Protein AF-A0A098EBF8-F1 (afdb_monomer_lite)

Structure (mmCIF, N/CA/C/O backbone):
data_AF-A0A098EBF8-F1
#
_entry.id   AF-A0A098EBF8-F1
#
loop_
_atom_site.group_PDB
_atom_site.id
_atom_site.type_symbol
_atom_site.label_atom_id
_atom_site.label_alt_id
_atom_site.label_comp_id
_atom_site.label_asym_id
_atom_site.label_entity_id
_a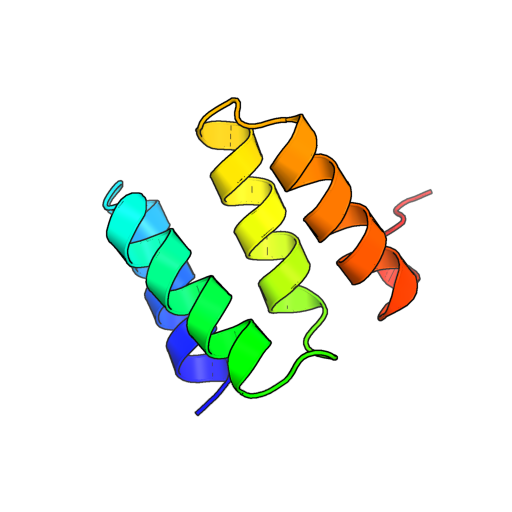tom_site.label_seq_id
_atom_site.pdbx_PDB_ins_code
_atom_site.Cartn_x
_atom_site.Cartn_y
_atom_site.Cartn_z
_atom_site.occupancy
_atom_site.B_iso_or_equiv
_atom_site.auth_seq_id
_atom_site.auth_comp_id
_atom_site.auth_asym_id
_atom_site.auth_atom_id
_atom_site.pdbx_PDB_model_num
ATOM 1 N N . MET A 1 1 ? 2.699 -14.697 -8.255 1.00 62.56 1 MET A N 1
ATOM 2 C CA . MET A 1 1 ? 2.505 -14.780 -6.788 1.00 62.56 1 MET A CA 1
ATOM 3 C C . MET A 1 1 ? 2.468 -13.394 -6.162 1.00 62.56 1 MET A C 1
ATOM 5 O O . MET A 1 1 ? 1.477 -13.091 -5.524 1.00 62.56 1 MET A O 1
ATOM 9 N N . LEU A 1 2 ? 3.438 -12.520 -6.455 1.00 71.81 2 LEU A N 1
ATOM 10 C CA . LEU A 1 2 ? 3.423 -11.096 -6.085 1.00 71.81 2 LEU A CA 1
ATOM 11 C C . LEU A 1 2 ? 2.068 -10.388 -6.313 1.00 71.81 2 LEU A C 1
ATOM 13 O O . LEU A 1 2 ? 1.471 -9.862 -5.379 1.00 71.81 2 LEU A O 1
ATOM 17 N N . ASN A 1 3 ? 1.541 -10.465 -7.540 1.00 80.12 3 ASN A N 1
ATOM 18 C CA . ASN A 1 3 ? 0.266 -9.829 -7.892 1.00 80.12 3 ASN A CA 1
ATOM 19 C C . ASN A 1 3 ? -0.932 -10.435 -7.136 1.00 80.12 3 ASN A C 1
ATOM 21 O O . ASN A 1 3 ? -1.937 -9.761 -6.958 1.00 80.12 3 ASN A O 1
ATOM 25 N N . ALA A 1 4 ? -0.847 -11.694 -6.683 1.00 90.44 4 ALA A N 1
ATOM 26 C CA . ALA A 1 4 ? -1.933 -12.334 -5.939 1.00 90.44 4 ALA A CA 1
ATOM 2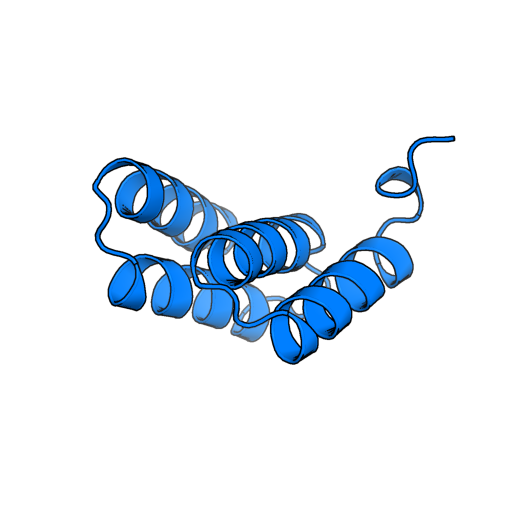7 C C . ALA A 1 4 ? -2.016 -11.809 -4.500 1.00 90.44 4 ALA A C 1
ATOM 29 O O . ALA A 1 4 ? -3.115 -11.499 -4.057 1.00 90.44 4 ALA A O 1
ATOM 30 N N . HIS A 1 5 ? -0.876 -11.636 -3.819 1.00 95.81 5 HIS A N 1
ATOM 31 C CA . HIS A 1 5 ? -0.833 -10.994 -2.500 1.00 95.81 5 HIS A CA 1
ATOM 32 C C . HIS A 1 5 ? -1.342 -9.548 -2.571 1.00 95.81 5 HIS A C 1
ATOM 34 O O . HIS A 1 5 ? -2.209 -9.167 -1.796 1.00 95.81 5 HIS A O 1
ATOM 40 N N . ASN A 1 6 ? -0.911 -8.766 -3.568 1.00 94.25 6 ASN A N 1
ATOM 41 C CA . ASN A 1 6 ? -1.417 -7.401 -3.752 1.00 94.25 6 ASN A CA 1
ATOM 42 C C . ASN A 1 6 ? -2.932 -7.356 -4.022 1.00 94.25 6 ASN A C 1
ATOM 44 O O . ASN A 1 6 ? -3.647 -6.570 -3.409 1.00 94.25 6 ASN A O 1
ATOM 48 N N . ASN A 1 7 ? -3.442 -8.222 -4.901 1.00 96.44 7 ASN A N 1
ATOM 49 C CA . ASN A 1 7 ? -4.875 -8.257 -5.203 1.00 96.44 7 ASN A CA 1
ATOM 50 C C . ASN A 1 7 ? -5.714 -8.740 -4.011 1.00 96.44 7 ASN A C 1
ATOM 52 O O . ASN A 1 7 ? -6.820 -8.244 -3.806 1.00 96.44 7 ASN A O 1
ATOM 56 N N . LEU A 1 8 ? -5.198 -9.686 -3.221 1.00 97.06 8 LEU A N 1
ATOM 57 C CA . LEU A 1 8 ? -5.842 -10.113 -1.983 1.00 97.06 8 LEU A CA 1
ATOM 58 C C . LEU A 1 8 ? -5.832 -8.985 -0.943 1.00 97.06 8 LEU A C 1
ATOM 60 O O . LEU A 1 8 ? -6.857 -8.753 -0.311 1.00 97.06 8 LEU A O 1
ATOM 64 N N . GLY A 1 9 ? -4.724 -8.248 -0.824 1.00 97.19 9 GLY A N 1
ATOM 65 C CA . GLY A 1 9 ? -4.625 -7.049 0.007 1.00 97.19 9 GLY A CA 1
ATOM 66 C C . GLY A 1 9 ? -5.680 -6.002 -0.353 1.00 97.19 9 GLY A C 1
ATOM 67 O O . GLY A 1 9 ? -6.394 -5.537 0.534 1.00 97.19 9 GLY A O 1
ATOM 68 N N . ASN A 1 10 ? -5.862 -5.719 -1.649 1.00 97.31 10 ASN A N 1
ATOM 69 C CA . ASN A 1 10 ? -6.902 -4.805 -2.137 1.00 97.31 10 ASN A CA 1
ATOM 70 C C . ASN A 1 10 ? -8.302 -5.269 -1.703 1.00 97.31 10 ASN A C 1
ATOM 72 O O . ASN A 1 10 ? -9.034 -4.518 -1.063 1.00 97.31 10 ASN A O 1
ATOM 76 N N . LEU A 1 11 ? -8.643 -6.535 -1.974 1.00 97.94 11 LEU A N 1
ATOM 77 C CA . LEU A 1 11 ? -9.936 -7.111 -1.592 1.00 97.94 11 LEU A CA 1
ATOM 78 C C . LEU A 1 11 ? -10.170 -7.057 -0.073 1.00 97.94 11 LEU A C 1
ATOM 80 O O . LEU A 1 11 ? -11.276 -6.776 0.382 1.00 97.94 11 LEU A O 1
ATOM 84 N N . LEU A 1 12 ? -9.145 -7.340 0.732 1.00 98.19 12 LEU A N 1
ATOM 85 C CA . LEU A 1 12 ? -9.238 -7.269 2.192 1.00 98.19 12 LEU A CA 1
ATOM 86 C C . LEU A 1 12 ? -9.443 -5.827 2.677 1.00 98.19 12 LEU A C 1
ATOM 88 O O . LEU A 1 12 ? -10.217 -5.614 3.613 1.00 98.19 12 LEU A O 1
ATOM 92 N N . GLY A 1 13 ? -8.810 -4.851 2.021 1.00 97.12 13 GLY A N 1
ATOM 93 C CA . GLY A 1 13 ? -9.027 -3.423 2.254 1.00 97.12 13 GLY A CA 1
ATOM 94 C C . GLY A 1 13 ? -10.473 -3.008 1.981 1.00 97.12 13 GLY A C 1
ATOM 95 O O . GLY A 1 13 ? -11.103 -2.400 2.847 1.00 97.12 13 GLY A O 1
ATOM 96 N N . ASP A 1 14 ? -11.039 -3.439 0.850 1.00 96.19 14 ASP A N 1
ATOM 97 C CA . ASP A 1 14 ? -12.449 -3.201 0.500 1.00 96.19 14 ASP A CA 1
ATOM 98 C C . ASP A 1 14 ? -13.411 -3.804 1.541 1.00 96.19 14 ASP A C 1
ATOM 100 O O . ASP A 1 14 ? -14.458 -3.235 1.860 1.00 96.19 14 ASP A O 1
ATOM 104 N N . LEU A 1 15 ? -13.032 -4.943 2.130 1.00 97.69 15 LEU A N 1
ATOM 105 C CA . LEU A 1 15 ? -13.757 -5.605 3.219 1.00 97.69 15 LEU A CA 1
ATOM 106 C C . LEU A 1 15 ? -13.477 -5.006 4.610 1.00 97.69 15 LEU A C 1
ATOM 108 O O . LEU A 1 15 ? -14.003 -5.514 5.601 1.00 97.69 15 LEU A O 1
ATOM 112 N N . LYS A 1 16 ? -12.665 -3.945 4.706 1.00 96.25 16 LYS A N 1
ATOM 113 C CA . LYS A 1 16 ? -12.222 -3.298 5.956 1.00 96.25 16 LYS A CA 1
ATOM 114 C C . LYS A 1 16 ? -11.445 -4.211 6.914 1.00 96.25 16 LYS A C 1
ATOM 116 O O . LYS A 1 16 ? -11.377 -3.948 8.113 1.00 96.25 16 LYS A O 1
ATOM 121 N N . ARG A 1 17 ? -10.838 -5.281 6.396 1.00 98.19 17 ARG A N 1
ATOM 122 C CA . ARG A 1 17 ? -9.964 -6.208 7.138 1.00 98.19 17 ARG A CA 1
ATOM 123 C C . ARG A 1 17 ? -8.525 -5.705 7.070 1.00 98.19 17 ARG A C 1
ATOM 125 O O . ARG A 1 17 ? -7.668 -6.295 6.413 1.00 98.19 17 ARG A O 1
ATOM 132 N N . PHE A 1 18 ? -8.293 -4.556 7.695 1.00 96.81 18 PHE A N 1
ATOM 133 C CA . PHE A 1 18 ? -7.098 -3.750 7.462 1.00 96.81 18 PHE A CA 1
ATOM 134 C C . PHE A 1 18 ? -5.795 -4.416 7.921 1.00 96.81 18 PHE A C 1
ATOM 136 O O . PHE A 1 18 ? -4.811 -4.335 7.188 1.00 96.81 18 PHE A O 1
ATOM 143 N N . GLU A 1 19 ? -5.767 -5.126 9.057 1.00 97.50 19 GLU A N 1
ATOM 144 C CA . GLU A 1 19 ? -4.534 -5.813 9.481 1.00 97.50 19 GLU A CA 1
ATOM 145 C C . GLU A 1 19 ? -4.124 -6.920 8.502 1.00 97.50 19 GLU A C 1
ATOM 147 O O . GLU A 1 19 ? -2.940 -7.134 8.234 1.00 97.50 19 GLU A O 1
ATOM 152 N N . GLU A 1 20 ? -5.104 -7.626 7.940 1.00 98.19 20 GLU A N 1
ATOM 153 C CA . GLU A 1 20 ? -4.851 -8.683 6.965 1.00 98.19 20 GLU A CA 1
ATOM 154 C C . GLU A 1 20 ? -4.416 -8.094 5.622 1.00 98.19 20 GLU A C 1
ATOM 156 O O . GLU A 1 20 ? -3.460 -8.586 5.029 1.00 98.19 20 GLU A O 1
ATOM 161 N N . ALA A 1 21 ? -5.044 -7.000 5.181 1.00 98.31 21 ALA A N 1
ATOM 162 C CA . ALA A 1 21 ? -4.629 -6.279 3.981 1.00 98.31 21 ALA A CA 1
ATOM 163 C C . ALA A 1 21 ? -3.166 -5.811 4.074 1.00 98.31 21 ALA A C 1
ATOM 165 O O . ALA A 1 21 ? -2.377 -6.049 3.159 1.00 98.31 21 ALA A O 1
ATOM 166 N N . GLU A 1 22 ? -2.777 -5.215 5.207 1.00 98.44 22 GLU A N 1
ATOM 167 C CA . GLU A 1 22 ? -1.397 -4.787 5.450 1.00 98.44 22 GLU A CA 1
ATOM 168 C C . GLU A 1 22 ? -0.418 -5.962 5.370 1.00 98.44 22 GLU A C 1
ATOM 170 O O . GLU A 1 22 ? 0.640 -5.846 4.745 1.00 98.44 22 GLU A O 1
ATOM 175 N N . LYS A 1 23 ? -0.766 -7.107 5.969 1.00 98.31 23 LYS A N 1
ATOM 176 C CA . LYS A 1 23 ? 0.072 -8.310 5.929 1.00 98.31 23 LYS A CA 1
ATOM 177 C C . LYS A 1 23 ? 0.319 -8.777 4.494 1.00 98.31 23 LYS A C 1
ATOM 179 O O . LYS A 1 23 ? 1.456 -9.096 4.151 1.00 98.31 23 LYS A O 1
ATOM 184 N N . GLU A 1 24 ? -0.718 -8.792 3.663 1.00 98.25 24 GLU A N 1
ATOM 185 C CA . GLU A 1 24 ? -0.608 -9.225 2.270 1.00 98.25 24 GLU A CA 1
ATOM 186 C C . GLU A 1 24 ? 0.237 -8.256 1.428 1.00 98.25 24 GLU A C 1
ATOM 188 O O . GLU A 1 24 ? 1.108 -8.701 0.677 1.00 98.25 24 GLU A O 1
ATOM 193 N N . TYR A 1 25 ? 0.087 -6.936 1.597 1.00 98.19 25 TYR A N 1
ATOM 194 C CA . TYR A 1 25 ? 0.965 -5.978 0.910 1.00 98.19 25 TYR A CA 1
ATOM 195 C C . TYR A 1 25 ? 2.423 -6.100 1.356 1.00 98.19 25 TYR A C 1
ATOM 197 O O . TYR A 1 25 ? 3.327 -6.088 0.519 1.00 98.19 25 TYR A O 1
ATOM 205 N N . ARG A 1 26 ? 2.677 -6.271 2.660 1.00 98.00 26 ARG A N 1
ATOM 206 C CA . ARG A 1 26 ? 4.040 -6.479 3.173 1.00 98.00 26 ARG A CA 1
ATOM 207 C C . ARG A 1 26 ? 4.656 -7.769 2.636 1.00 98.00 26 ARG A C 1
ATOM 209 O O . ARG A 1 26 ? 5.845 -7.776 2.330 1.00 98.00 26 ARG A O 1
ATOM 216 N N . GLU A 1 27 ? 3.875 -8.834 2.471 1.00 97.94 27 GLU A N 1
ATOM 217 C CA . GLU A 1 27 ? 4.356 -10.075 1.857 1.00 97.94 27 GLU A CA 1
ATOM 218 C C . GLU A 1 27 ? 4.650 -9.895 0.362 1.00 97.94 27 GLU A C 1
ATOM 220 O O . GLU A 1 27 ? 5.678 -10.372 -0.124 1.00 97.94 27 GLU A O 1
ATOM 225 N N . ALA A 1 28 ? 3.820 -9.133 -0.359 1.00 97.25 28 ALA A N 1
ATOM 226 C CA . ALA A 1 28 ? 4.108 -8.740 -1.735 1.00 97.25 28 ALA A CA 1
ATOM 227 C C . ALA A 1 28 ? 5.456 -7.992 -1.824 1.00 97.25 28 ALA A C 1
ATOM 229 O O . ALA A 1 28 ? 6.330 -8.390 -2.594 1.00 97.25 28 ALA A O 1
ATOM 230 N N . ILE A 1 29 ? 5.674 -6.986 -0.974 1.00 97.44 29 ILE A N 1
ATOM 231 C CA . ILE A 1 29 ? 6.937 -6.231 -0.897 1.00 97.44 29 ILE A CA 1
ATOM 232 C C . ILE A 1 29 ? 8.112 -7.142 -0.511 1.00 97.44 29 ILE A C 1
ATOM 234 O O . ILE A 1 29 ? 9.188 -7.052 -1.096 1.00 97.44 29 ILE A O 1
ATOM 238 N N . ARG A 1 30 ? 7.929 -8.075 0.431 1.00 97.31 30 ARG A N 1
ATOM 239 C CA . ARG A 1 30 ? 8.976 -9.028 0.833 1.00 97.31 30 ARG A CA 1
ATOM 240 C C . ARG A 1 30 ? 9.408 -9.928 -0.328 1.00 97.31 30 ARG A C 1
ATOM 242 O O . ARG A 1 30 ? 10.592 -10.230 -0.461 1.00 97.31 30 ARG A O 1
ATOM 249 N N . LEU A 1 31 ? 8.455 -10.375 -1.147 1.00 96.75 31 LEU A N 1
ATOM 250 C CA . LEU A 1 31 ? 8.713 -11.214 -2.320 1.00 96.75 31 LEU A CA 1
ATOM 251 C C . LEU A 1 31 ? 9.326 -10.423 -3.482 1.00 96.75 31 LEU A C 1
ATOM 253 O O . LEU A 1 31 ? 10.130 -10.975 -4.232 1.00 96.75 31 LEU A O 1
ATOM 257 N N . ASN A 1 32 ? 8.954 -9.152 -3.642 1.00 95.69 32 ASN A N 1
ATOM 258 C CA . ASN A 1 32 ? 9.571 -8.245 -4.601 1.00 95.69 32 ASN A CA 1
ATOM 259 C C . ASN A 1 32 ? 9.656 -6.817 -4.035 1.00 95.69 32 ASN A C 1
ATOM 261 O O . ASN A 1 32 ? 8.703 -6.046 -4.184 1.00 95.69 32 ASN A O 1
ATOM 265 N N . PRO A 1 33 ? 10.820 -6.427 -3.487 1.00 96.19 33 PRO A N 1
ATOM 266 C CA . PRO A 1 33 ? 11.029 -5.083 -2.950 1.00 96.19 33 PRO A CA 1
ATOM 267 C C . PRO A 1 33 ? 10.949 -3.967 -3.996 1.00 96.19 33 PRO A C 1
ATOM 269 O O . PRO A 1 33 ? 10.883 -2.803 -3.639 1.00 96.19 33 PRO A O 1
ATOM 272 N N . ASN A 1 34 ? 10.972 -4.300 -5.291 1.00 95.88 34 ASN A N 1
ATOM 273 C CA . ASN A 1 34 ? 10.837 -3.324 -6.371 1.00 95.88 34 ASN A CA 1
ATOM 274 C C . ASN A 1 34 ? 9.390 -3.202 -6.876 1.00 95.88 34 ASN A C 1
ATOM 276 O O . ASN A 1 34 ? 9.157 -2.631 -7.944 1.00 95.88 34 ASN A O 1
ATOM 280 N N . TYR A 1 35 ? 8.407 -3.766 -6.164 1.00 95.50 35 TYR A N 1
ATOM 281 C CA . TYR A 1 35 ? 7.014 -3.721 -6.595 1.00 95.50 35 TYR A CA 1
ATOM 282 C C . TYR A 1 35 ? 6.326 -2.420 -6.188 1.00 95.50 35 TYR A C 1
ATOM 284 O O . TYR A 1 35 ? 5.682 -2.328 -5.144 1.00 95.50 35 TYR A O 1
ATOM 292 N N . ALA A 1 36 ? 6.450 -1.416 -7.050 1.00 95.88 36 ALA A N 1
ATOM 293 C CA . ALA A 1 36 ? 5.970 -0.070 -6.772 1.00 95.88 36 ALA A CA 1
ATOM 294 C C . ALA A 1 36 ? 4.456 0.005 -6.457 1.00 95.88 36 ALA A C 1
ATOM 296 O O . ALA A 1 36 ? 4.072 0.747 -5.556 1.00 95.88 36 ALA A O 1
ATOM 297 N N . ASP A 1 37 ? 3.611 -0.812 -7.107 1.00 95.81 37 ASP A N 1
ATOM 298 C CA . ASP A 1 37 ? 2.168 -0.865 -6.807 1.00 95.81 37 ASP A CA 1
ATOM 299 C C . ASP A 1 37 ? 1.887 -1.298 -5.361 1.00 95.81 37 ASP A C 1
ATOM 301 O O . ASP A 1 37 ? 1.017 -0.725 -4.710 1.00 95.81 37 ASP A O 1
ATOM 305 N N . ALA A 1 38 ? 2.616 -2.291 -4.836 1.00 96.81 38 ALA A N 1
ATOM 306 C CA . ALA A 1 38 ? 2.394 -2.771 -3.472 1.00 96.81 38 ALA A CA 1
ATOM 307 C C . ALA A 1 38 ? 2.814 -1.732 -2.425 1.00 96.81 38 ALA A C 1
ATOM 309 O O . ALA A 1 38 ? 2.115 -1.566 -1.428 1.00 96.81 38 ALA A O 1
ATOM 310 N N . HIS A 1 39 ? 3.898 -0.992 -2.679 1.00 98.06 39 HIS A N 1
ATOM 311 C CA . HIS A 1 39 ? 4.280 0.161 -1.860 1.00 98.06 39 HIS A CA 1
ATOM 312 C C . HIS A 1 39 ? 3.195 1.249 -1.882 1.00 98.06 39 HIS A C 1
ATOM 314 O O . HIS A 1 39 ? 2.778 1.731 -0.832 1.00 98.06 39 HIS A O 1
ATOM 320 N N . ASN A 1 40 ? 2.658 1.584 -3.059 1.00 97.50 40 ASN A N 1
ATOM 321 C CA . ASN A 1 40 ? 1.573 2.560 -3.184 1.00 97.50 40 ASN A CA 1
ATOM 322 C C . A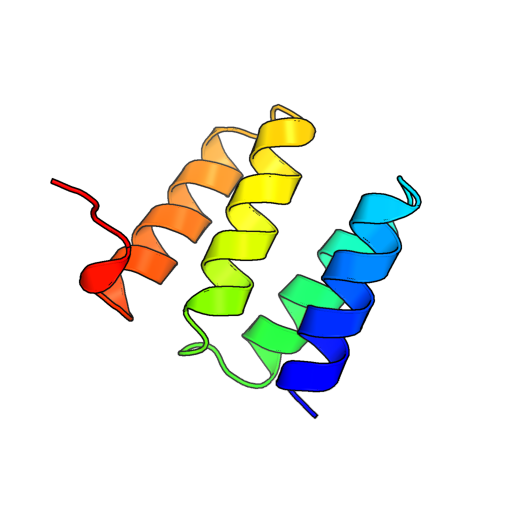SN A 1 40 ? 0.295 2.119 -2.442 1.00 97.50 40 ASN A C 1
ATOM 324 O O . ASN A 1 40 ? -0.304 2.907 -1.711 1.00 97.50 40 ASN A O 1
ATOM 328 N N . ASN A 1 41 ? -0.112 0.857 -2.594 1.00 97.69 41 ASN A N 1
ATOM 329 C CA . ASN A 1 41 ? -1.331 0.335 -1.968 1.00 97.69 41 ASN A CA 1
ATOM 330 C C . ASN A 1 41 ? -1.193 0.215 -0.445 1.00 97.69 41 ASN A C 1
ATOM 332 O O . ASN A 1 41 ? -2.133 0.541 0.281 1.00 97.69 41 ASN A O 1
ATOM 336 N N . LEU A 1 42 ? -0.011 -0.170 0.049 1.00 98.25 42 LEU A N 1
ATOM 337 C CA . LEU A 1 42 ? 0.289 -0.124 1.477 1.00 98.25 42 LEU A CA 1
ATOM 338 C C . LEU A 1 42 ? 0.263 1.318 2.005 1.00 98.25 42 LEU A C 1
ATOM 340 O O . LEU A 1 42 ? -0.323 1.562 3.057 1.00 98.25 42 LEU A O 1
ATOM 344 N N . GLY A 1 43 ? 0.828 2.275 1.262 1.00 98.12 43 GLY A N 1
ATOM 345 C CA . GLY A 1 43 ? 0.764 3.702 1.589 1.00 98.12 43 GLY A CA 1
ATOM 346 C C . GLY A 1 43 ? -0.674 4.209 1.739 1.00 98.12 43 GLY A C 1
ATOM 347 O O . GLY A 1 43 ? -0.999 4.827 2.752 1.00 98.12 43 GLY A O 1
ATOM 348 N N . ASN A 1 44 ? -1.554 3.866 0.790 1.00 97.88 44 ASN A N 1
ATOM 349 C CA . ASN A 1 44 ? -2.982 4.209 0.842 1.00 97.88 44 ASN A CA 1
ATOM 350 C C . ASN A 1 44 ? -3.656 3.659 2.102 1.00 97.88 44 ASN A C 1
ATOM 352 O O . ASN A 1 44 ? -4.269 4.415 2.855 1.00 97.88 44 ASN A O 1
ATOM 356 N N . LEU A 1 45 ? -3.478 2.363 2.371 1.00 98.25 45 LEU A N 1
ATOM 357 C CA . LEU A 1 45 ? -4.049 1.716 3.551 1.00 98.25 45 LEU A CA 1
ATOM 358 C C . LEU A 1 45 ? -3.562 2.371 4.855 1.00 98.25 45 LEU A C 1
ATOM 360 O O . LEU A 1 45 ? -4.350 2.624 5.765 1.00 98.25 45 LEU A O 1
ATOM 364 N N . LEU A 1 46 ? -2.264 2.664 4.961 1.00 98.44 46 LEU A N 1
ATOM 365 C CA . LEU A 1 46 ? -1.690 3.327 6.134 1.00 98.44 46 LEU A CA 1
ATOM 366 C C . LEU A 1 46 ? -2.228 4.755 6.303 1.00 98.44 46 LEU A C 1
ATOM 368 O O . LEU A 1 46 ? -2.463 5.187 7.434 1.00 98.44 46 LEU A O 1
ATOM 372 N N . GLY A 1 47 ? -2.466 5.465 5.198 1.00 97.94 47 GLY A N 1
ATOM 373 C CA . GLY A 1 47 ? -3.125 6.770 5.180 1.00 97.94 47 GLY A CA 1
ATOM 374 C C . GLY A 1 47 ? -4.550 6.712 5.733 1.00 97.94 47 GLY A C 1
ATOM 375 O O . GLY A 1 47 ? -4.889 7.499 6.621 1.00 97.94 47 GLY A O 1
ATOM 376 N N . ASP A 1 48 ? -5.344 5.731 5.299 1.00 96.00 48 ASP A N 1
ATOM 377 C CA . ASP A 1 48 ? -6.703 5.493 5.810 1.00 96.00 48 ASP A CA 1
ATOM 378 C C . ASP A 1 48 ? -6.706 5.183 7.318 1.00 96.00 48 ASP A C 1
ATOM 380 O O . ASP A 1 48 ? -7.590 5.622 8.061 1.00 96.00 48 ASP A O 1
ATOM 384 N N . LEU A 1 49 ? -5.668 4.490 7.799 1.00 96.94 49 LEU A N 1
ATOM 385 C CA . LEU A 1 49 ? -5.434 4.198 9.218 1.00 96.94 49 LEU A CA 1
ATOM 386 C C . LEU A 1 49 ? -4.783 5.355 10.000 1.00 96.94 49 LEU A C 1
ATOM 388 O O . LEU A 1 49 ? -4.527 5.211 11.196 1.00 96.94 49 LEU A O 1
ATOM 392 N N . LYS A 1 50 ? -4.519 6.503 9.360 1.00 98.00 50 LYS A N 1
ATOM 393 C CA . LYS A 1 50 ? -3.850 7.687 9.939 1.00 98.00 50 LYS A CA 1
ATOM 394 C C . LYS A 1 50 ? -2.413 7.443 10.427 1.00 98.00 50 LYS A C 1
ATOM 396 O O . LYS A 1 50 ? -1.898 8.198 11.253 1.00 98.00 50 LYS A O 1
ATOM 401 N N . ARG A 1 51 ? -1.735 6.421 9.899 1.00 98.44 51 ARG A N 1
ATOM 402 C CA . ARG A 1 51 ? -0.313 6.109 10.145 1.00 98.44 51 ARG A CA 1
ATOM 403 C C . ARG A 1 51 ? 0.566 6.844 9.133 1.00 98.44 51 ARG A C 1
ATOM 405 O O . ARG A 1 51 ? 1.229 6.238 8.295 1.00 98.44 51 ARG A O 1
ATOM 412 N N . PHE A 1 52 ? 0.528 8.175 9.187 1.00 97.38 52 PHE A N 1
ATOM 413 C CA . PHE A 1 52 ? 1.057 9.039 8.125 1.00 97.38 52 PHE A CA 1
ATOM 414 C C . PHE A 1 52 ? 2.566 8.909 7.894 1.00 97.38 52 PHE A C 1
ATOM 416 O O . PHE A 1 52 ? 3.002 8.936 6.750 1.00 97.38 52 PHE A O 1
ATOM 423 N N . GLU A 1 53 ? 3.354 8.721 8.953 1.00 98.12 53 GLU A N 1
ATOM 424 C CA . GLU A 1 53 ? 4.814 8.569 8.853 1.00 98.12 53 GLU A CA 1
ATOM 425 C C . GLU A 1 53 ? 5.201 7.301 8.078 1.00 98.12 53 GLU A C 1
ATOM 427 O O . GLU A 1 53 ? 6.108 7.309 7.245 1.00 98.12 53 GLU A O 1
ATOM 432 N N . GLU A 1 54 ? 4.478 6.205 8.313 1.00 98.25 54 GLU A N 1
ATOM 433 C CA . GLU A 1 54 ? 4.684 4.961 7.576 1.00 98.25 54 GLU A CA 1
ATOM 434 C C . GLU A 1 54 ? 4.155 5.079 6.144 1.00 98.25 54 GLU A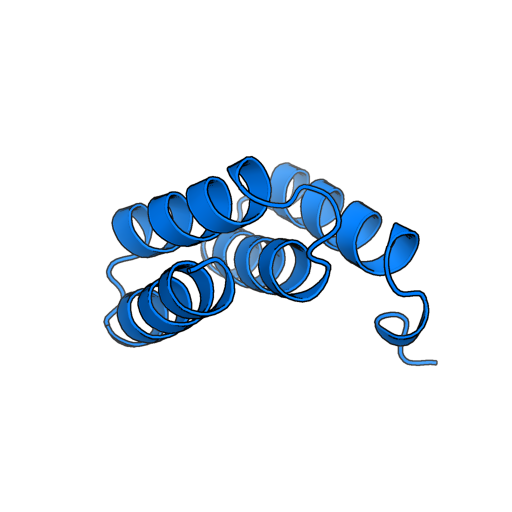 C 1
ATOM 436 O O . GLU A 1 54 ? 4.835 4.656 5.213 1.00 98.25 54 GLU A O 1
ATOM 441 N N . ALA A 1 55 ? 2.992 5.710 5.952 1.00 98.38 55 ALA A N 1
ATOM 442 C CA . ALA A 1 55 ? 2.436 5.953 4.624 1.00 98.38 55 ALA A CA 1
ATOM 443 C C . ALA A 1 55 ? 3.401 6.764 3.743 1.00 98.38 55 ALA A C 1
ATOM 445 O O . ALA A 1 55 ? 3.672 6.379 2.607 1.00 98.38 55 ALA A O 1
ATOM 446 N N . GLU A 1 56 ? 3.981 7.847 4.275 1.00 98.25 56 GLU A N 1
ATOM 447 C CA . GLU A 1 56 ? 4.962 8.673 3.563 1.00 98.25 56 GLU A CA 1
ATOM 448 C C . GLU A 1 56 ? 6.158 7.841 3.090 1.00 98.25 56 GLU A C 1
ATOM 450 O O . GLU A 1 56 ? 6.599 7.980 1.946 1.00 98.25 56 GLU A O 1
ATOM 455 N N . LYS A 1 57 ? 6.678 6.961 3.951 1.00 98.31 57 LYS A N 1
ATOM 456 C CA . LYS A 1 57 ? 7.803 6.090 3.607 1.00 98.31 57 LYS A CA 1
ATOM 457 C C . LYS A 1 57 ? 7.467 5.183 2.423 1.00 98.31 57 LYS A C 1
ATOM 459 O O . LYS A 1 57 ? 8.268 5.085 1.494 1.00 98.31 57 LYS A O 1
ATOM 464 N N . GLU A 1 58 ? 6.299 4.550 2.446 1.00 98.38 58 GLU A N 1
ATOM 465 C CA . GLU A 1 58 ? 5.872 3.642 1.381 1.00 98.38 58 GLU A CA 1
ATOM 466 C C . GLU A 1 58 ? 5.600 4.395 0.068 1.00 98.38 58 GLU A C 1
ATOM 468 O O . GLU A 1 58 ? 6.052 3.966 -0.993 1.00 98.38 58 GLU A O 1
ATOM 473 N N . TYR A 1 59 ? 4.986 5.582 0.118 1.00 97.62 59 TYR A N 1
ATOM 474 C CA . TYR A 1 59 ? 4.805 6.415 -1.075 1.00 97.62 59 TYR A CA 1
ATOM 475 C C . TYR A 1 59 ? 6.125 6.893 -1.681 1.00 97.62 59 TYR A C 1
ATOM 477 O O . TYR A 1 59 ? 6.292 6.859 -2.902 1.00 97.62 59 TYR A O 1
ATOM 485 N N . ARG A 1 60 ? 7.088 7.318 -0.853 1.00 97.50 60 ARG A N 1
ATOM 486 C CA . ARG A 1 60 ? 8.423 7.707 -1.335 1.00 97.50 60 ARG A CA 1
ATOM 487 C C . ARG A 1 60 ? 9.107 6.551 -2.052 1.00 97.50 60 ARG A C 1
ATOM 489 O O . ARG A 1 60 ? 9.740 6.775 -3.082 1.00 97.50 60 ARG A O 1
ATOM 496 N N . GLU A 1 61 ? 8.958 5.335 -1.538 1.00 97.69 61 GLU A N 1
ATOM 497 C CA . GLU A 1 61 ? 9.526 4.151 -2.170 1.00 97.69 61 GLU A CA 1
ATOM 498 C C . GLU A 1 61 ? 8.815 3.804 -3.484 1.00 97.69 61 GLU A C 1
ATOM 500 O O . GLU A 1 61 ? 9.482 3.559 -4.490 1.00 97.69 61 GLU A O 1
ATOM 505 N N . ALA A 1 62 ? 7.482 3.899 -3.534 1.00 97.00 62 ALA A N 1
ATOM 506 C CA . ALA A 1 62 ? 6.719 3.741 -4.772 1.00 97.00 62 ALA A CA 1
ATOM 507 C C . ALA A 1 62 ? 7.173 4.736 -5.859 1.00 97.00 62 ALA A C 1
A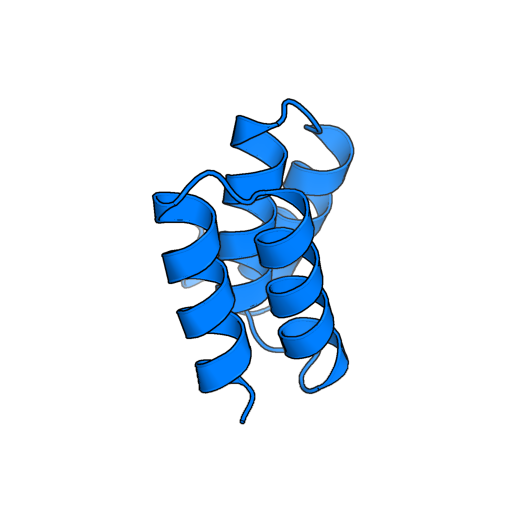TOM 509 O O . ALA A 1 62 ? 7.434 4.329 -6.991 1.00 97.00 62 ALA A O 1
ATOM 510 N N . ILE A 1 63 ? 7.352 6.016 -5.505 1.00 96.31 63 ILE A N 1
ATOM 511 C CA . ILE A 1 63 ? 7.853 7.068 -6.408 1.00 96.31 63 ILE A CA 1
ATOM 512 C C . ILE A 1 63 ? 9.294 6.786 -6.850 1.00 96.31 63 ILE A C 1
ATOM 514 O O . ILE A 1 63 ? 9.626 6.954 -8.024 1.00 96.31 63 ILE A O 1
ATOM 518 N N . ARG A 1 64 ? 10.159 6.339 -5.931 1.00 96.25 64 ARG A N 1
ATOM 519 C CA . ARG A 1 64 ? 11.553 5.984 -6.238 1.00 96.25 64 ARG A CA 1
ATOM 520 C C . ARG A 1 64 ? 11.632 4.848 -7.259 1.00 96.25 64 ARG A C 1
ATOM 522 O O . ARG A 1 64 ? 12.503 4.868 -8.126 1.00 96.25 64 ARG A O 1
ATOM 529 N N . LEU A 1 65 ? 10.753 3.855 -7.134 1.00 95.31 65 LEU A N 1
ATOM 530 C CA . LEU A 1 65 ? 10.696 2.679 -8.003 1.00 95.31 65 LEU A CA 1
ATOM 531 C C . LEU A 1 65 ? 10.011 2.964 -9.343 1.00 95.31 65 LEU A C 1
ATOM 533 O O . LEU A 1 65 ? 10.434 2.440 -10.373 1.00 95.31 65 LEU A O 1
ATOM 537 N N . ASN A 1 66 ? 8.966 3.790 -9.340 1.00 92.75 66 ASN A N 1
ATOM 538 C CA . ASN A 1 66 ? 8.245 4.207 -10.533 1.00 92.75 66 ASN A CA 1
ATOM 539 C C . ASN A 1 66 ? 7.885 5.701 -10.435 1.00 92.75 66 ASN A C 1
ATOM 541 O O . ASN A 1 66 ? 6.867 6.062 -9.839 1.00 92.75 66 ASN A O 1
ATOM 545 N N . PRO A 1 67 ? 8.672 6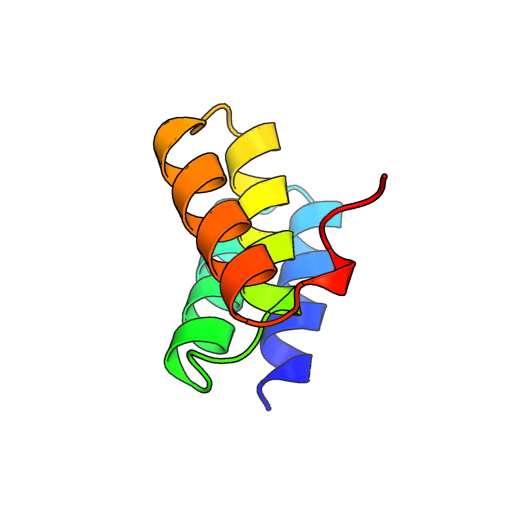.579 -11.081 1.00 89.12 67 PRO A N 1
ATOM 546 C CA . PRO A 1 67 ? 8.413 8.015 -11.080 1.00 89.12 67 PRO A CA 1
ATOM 547 C C . PRO A 1 67 ? 7.057 8.423 -11.669 1.00 89.12 67 PRO A C 1
ATOM 549 O O . PRO A 1 67 ? 6.644 9.555 -11.486 1.00 89.12 67 PRO A O 1
ATOM 552 N N . ASN A 1 68 ? 6.315 7.538 -12.339 1.00 86.44 68 ASN A N 1
ATOM 553 C CA . ASN A 1 68 ? 4.980 7.879 -12.836 1.00 86.44 68 ASN A CA 1
ATOM 554 C C . ASN A 1 68 ? 3.913 7.988 -11.728 1.00 86.44 68 ASN A C 1
ATOM 556 O O . ASN A 1 68 ? 2.803 8.426 -12.016 1.00 86.44 68 ASN A O 1
ATOM 560 N N . TYR A 1 69 ? 4.214 7.609 -10.476 1.00 77.69 69 TYR A N 1
ATOM 561 C CA . TYR A 1 69 ? 3.312 7.876 -9.343 1.00 77.69 69 TYR A CA 1
ATOM 562 C C . TYR A 1 69 ? 3.330 9.335 -8.880 1.00 77.69 69 TYR A C 1
ATOM 564 O O . TYR A 1 69 ? 2.447 9.733 -8.122 1.00 77.69 69 TYR A O 1
ATOM 572 N N . VAL A 1 70 ? 4.292 10.152 -9.326 1.00 72.38 70 VAL A N 1
ATOM 573 C CA . VAL A 1 70 ? 4.177 11.605 -9.172 1.00 72.38 70 VAL A CA 1
ATOM 574 C C . VAL A 1 70 ? 3.248 12.097 -10.277 1.00 72.38 70 VAL A C 1
ATOM 576 O O . VAL A 1 70 ? 3.673 12.303 -11.411 1.00 72.38 70 VAL A O 1
ATOM 579 N N . ASN A 1 71 ? 1.957 12.242 -9.967 1.00 53.50 71 ASN A N 1
ATOM 580 C CA . ASN A 1 71 ? 1.095 13.059 -10.817 1.00 53.50 71 ASN A CA 1
ATOM 581 C C . ASN A 1 71 ? 1.610 14.514 -10.762 1.00 53.50 71 ASN A C 1
ATOM 583 O O . ASN A 1 71 ? 1.950 14.971 -9.665 1.00 53.50 71 ASN A O 1
ATOM 587 N N . PRO A 1 72 ? 1.708 15.219 -11.903 1.00 46.03 72 PRO A N 1
ATOM 588 C CA . PRO A 1 72 ? 2.030 16.644 -11.932 1.00 46.03 72 PRO A CA 1
ATOM 589 C C . PRO A 1 72 ? 0.941 17.514 -11.290 1.00 46.03 72 PRO A C 1
ATOM 591 O O . PRO A 1 72 ? -0.239 17.088 -11.266 1.00 46.03 72 PRO A O 1
#

pLDDT: mean 93.88, std 9.98, range [46.03, 98.44]

Organism: NCBI:txid717931

Secondary structure (DSSP, 8-state):
-HHHHHHHHHHHHHTT-HHHHHHHHHHHHHH-TT-HHHHHHHHHHHHHTT-HHHHHHHHHHHHHH-GGGS--

Foldseek 3Di:
DLVVLQVVLVVCVVVVVLVSSLVSLVVSCVVPVLPLSSLQSNLVSCVVVVVNVSSVVSNVSSCVSPVVSPDD

InterPro domains:
  IPR011990 Tetratricopeptide-like helical domain superfamily [G3DSA:1.25.40.10] (1-72)
  IPR011990 Tetratricopeptide-like helical domain superfamily [SSF48452] (3-70)
  IPR019734 Tetratricopeptide repeat [PS50005] (2-35)
  IPR019734 Tetratricopeptide repeat [PS50005] (36-69)
  IPR019734 Tetratricopeptide repeat [SM00028] (2-35)
  IPR019734 Tetratricopeptide repeat [SM00028] (36-69)
  IPR052943 TMTC O-mannosyl-transferase [PTHR44809] (4-69)

Radius of gyration: 11.22 Å; chains: 1; bounding box: 25×31×23 Å

Sequence (72 aa):
MLNAHNNLGNLLGDLKRFEEAEKEYREAIRLNPNYADAHNNLGNLLGDLKRFEEAEKEYREAIRLNPNYVNP